Protein 3E2I (pdb70)

Foldseek 3Di:
DEFEAEEEFALQCQVVVLVVVQVVCQVVVFAAEEEEDVDDPRHDYHYHHDPALVVVVDDCLRHAEYEYEACLSYAPVNLVVQVVCRVSPH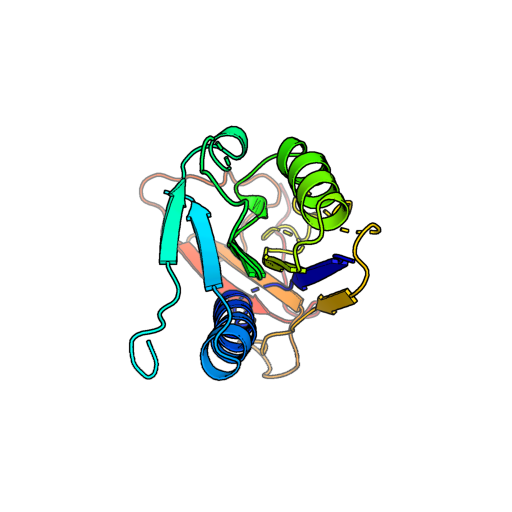HYYYYHYCDLLPDGRPPVVSCRGPHYHYGWDAAPPPRHTFGHKFKDWPRHTEANPDDPDDDPIDIDI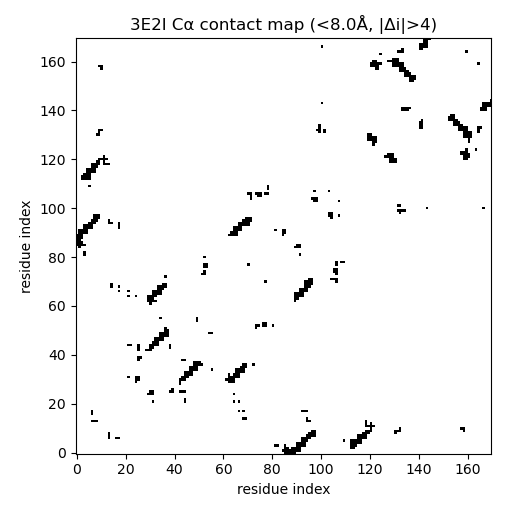DTHHPVPRDHHYD

Organism: Staphylococcus aureus (NCBI:txid1280)

B-factor: mean 17.27, std 6.43, range [6.41, 40.04]

Structure (mmCIF, N/CA/C/O backbone):
data_3E2I
#
_entry.id   3E2I
#
_cell.length_a   71.621
_cell.length_b   71.621
_cell.length_c   96.144
_cell.angle_alpha   90.000
_cell.angle_beta   90.000
_cell.angle_gamma   90.000
#
_symmetry.space_group_name_H-M   'P 42 2 2'
#
loop_
_entity.id
_entity.type
_entity.pdbx_description
1 polymer 'Thymidine kinase'
2 non-polymer 'ZINC ION'
3 non-polymer GLYCEROL
4 water water
#
loop_
_atom_site.group_PDB
_atom_site.id
_atom_site.type_symbol
_atom_site.label_atom_id
_atom_site.label_alt_id
_atom_site.label_comp_id
_atom_site.label_asym_id
_atom_site.label_entity_id
_atom_site.label_seq_id
_atom_site.pdbx_PDB_ins_code
_atom_site.Cartn_x
_atom_site.Cartn_y
_atom_site.Cartn_z
_atom_site.occupancy
_atom_site.B_iso_or_equiv
_atom_site.auth_seq_id
_atom_site.auth_comp_id
_atom_site.auth_asym_id
_atom_site.auth_atom_id
_atom_site.pdbx_PDB_model_num
ATOM 1 N N . SER A 1 27 ? 57.624 6.959 3.014 1.00 24.31 7 SER A N 1
ATOM 2 C CA . SER A 1 27 ? 57.040 8.337 3.143 1.00 24.08 7 SER A CA 1
ATOM 3 C C . SER A 1 27 ? 55.693 8.313 3.881 1.00 22.62 7 SER A C 1
ATOM 4 O O . SER A 1 27 ? 55.191 7.238 4.229 1.00 23.37 7 SER A O 1
ATOM 7 N N . GLY A 1 28 ? 55.120 9.491 4.130 1.00 20.85 8 GLY A N 1
ATOM 8 C CA . GLY A 1 28 ? 53.845 9.587 4.855 1.00 18.50 8 GLY A CA 1
ATOM 9 C C . GLY A 1 28 ? 52.641 9.737 3.948 1.00 17.57 8 GLY A C 1
ATOM 10 O O . GLY A 1 28 ? 52.784 9.909 2.739 1.00 16.89 8 GLY A O 1
ATOM 11 N N . TRP A 1 29 ? 51.445 9.679 4.537 1.00 15.73 9 TRP A N 1
ATOM 12 C CA . TRP A 1 29 ? 50.199 9.865 3.792 1.00 14.93 9 TRP A CA 1
ATOM 13 C C . TRP A 1 29 ? 49.071 10.270 4.751 1.00 13.70 9 TRP A C 1
ATOM 14 O O . TRP A 1 29 ? 49.259 10.268 5.966 1.00 13.08 9 TRP A O 1
ATOM 25 N N . ILE A 1 30 ? 47.930 10.649 4.196 1.00 12.50 10 ILE A N 1
ATOM 26 C CA . ILE A 1 30 ? 46.780 11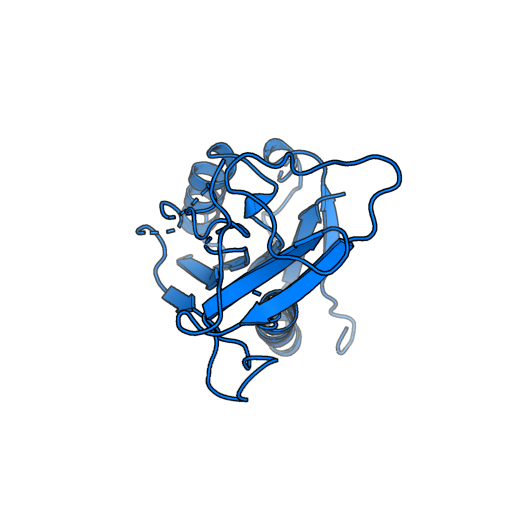.049 4.986 1.00 11.89 10 ILE A CA 1
ATOM 27 C C . ILE A 1 30 ? 45.599 10.151 4.665 1.00 12.81 10 ILE A C 1
ATOM 28 O O . ILE A 1 30 ? 45.280 9.944 3.488 1.00 12.09 10 ILE A O 1
ATOM 33 N N . GLU A 1 31 ? 44.940 9.668 5.718 1.00 12.36 11 GLU A N 1
ATOM 34 C CA . GLU A 1 31 ? 43.702 8.913 5.596 1.00 12.68 11 GLU A CA 1
ATOM 35 C C . GLU A 1 31 ? 42.603 9.721 6.260 1.00 12.96 11 GLU A C 1
ATOM 36 O O . GLU A 1 31 ? 42.763 10.220 7.390 1.00 12.85 11 GLU A O 1
ATOM 42 N N . CYS A 1 32 ? 41.499 9.860 5.537 1.00 12.52 12 CYS A N 1
ATOM 43 C CA . CYS A 1 32 ? 40.392 10.650 5.978 1.00 14.49 12 CYS A CA 1
ATOM 44 C C . CYS A 1 32 ? 39.157 9.761 6.286 1.00 13.76 12 CYS A C 1
ATOM 45 O O . CYS A 1 32 ? 38.732 8.947 5.446 1.00 14.16 12 CYS A O 1
ATOM 48 N N . ILE A 1 33 ? 38.625 9.876 7.501 1.00 12.25 13 ILE A N 1
ATOM 49 C CA . ILE A 1 33 ? 37.427 9.140 7.921 1.00 12.40 13 ILE A CA 1
ATOM 50 C C . ILE A 1 33 ? 36.297 10.135 8.182 1.00 12.37 13 ILE A C 1
ATOM 51 O O . ILE A 1 33 ? 36.414 11.002 9.054 1.00 13.42 13 ILE A O 1
ATOM 56 N N . THR A 1 34 ? 35.194 10.021 7.447 1.00 12.05 14 THR A N 1
ATOM 57 C CA . THR A 1 34 ? 34.133 11.011 7.572 1.00 11.52 14 THR A CA 1
ATOM 58 C C . THR A 1 34 ? 32.753 10.345 7.543 1.00 12.09 14 THR A C 1
ATOM 59 O O . THR A 1 34 ? 32.636 9.124 7.380 1.00 12.40 14 THR A O 1
ATOM 63 N N . GLY A 1 35 ? 31.719 11.145 7.741 1.00 12.43 15 GLY A N 1
ATOM 64 C CA . GLY A 1 35 ? 30.359 10.635 7.819 1.00 12.53 15 GLY A CA 1
ATOM 65 C C . GLY A 1 35 ? 29.597 11.357 8.907 1.00 12.65 15 GLY A C 1
ATOM 66 O O . GLY A 1 35 ? 30.134 12.243 9.585 1.00 12.15 15 GLY A O 1
ATOM 67 N N . SER A 1 36 ? 28.340 10.975 9.074 1.00 12.27 16 SER A N 1
ATOM 68 C CA . SER A 1 36 ? 27.447 11.672 9.973 1.00 12.73 16 SER A CA 1
ATOM 69 C C . SER A 1 36 ? 27.744 11.383 11.428 1.00 12.21 16 SER A C 1
ATOM 70 O O . SER A 1 36 ? 28.553 10.507 11.761 1.00 10.43 16 SER A O 1
ATOM 81 N N . PHE A 1 38 ? 26.317 9.765 13.762 1.00 12.02 18 PHE A N 1
ATOM 82 C CA . PHE A 1 38 ? 26.181 8.424 14.385 1.00 12.32 18 PHE A CA 1
ATOM 83 C C . PHE A 1 38 ? 26.844 7.273 13.625 1.00 11.25 18 PHE A C 1
ATOM 84 O O . PHE A 1 38 ? 26.516 6.101 13.856 1.00 11.20 18 PHE A O 1
ATOM 92 N N . SER A 1 39 ? 27.805 7.610 12.766 1.00 10.62 19 SER A N 1
ATOM 93 C CA . SER A 1 39 ? 28.411 6.643 11.824 1.00 10.92 19 SER A CA 1
ATOM 94 C C . SER A 1 39 ? 29.577 5.838 12.411 1.00 10.96 19 SER A C 1
ATOM 95 O O . SER A 1 39 ? 30.104 4.924 11.768 1.00 10.89 19 SER A O 1
ATOM 98 N N . GLY A 1 40 ? 30.010 6.186 13.614 1.00 11.20 20 GLY A N 1
ATOM 99 C CA . GLY A 1 40 ? 31.134 5.469 14.245 1.00 12.04 20 GLY A CA 1
ATOM 100 C C . GLY A 1 40 ? 32.520 5.904 13.769 1.00 12.96 20 GLY A C 1
ATOM 101 O O . GLY A 1 40 ? 33.466 5.137 13.860 1.00 11.89 20 GLY A O 1
ATOM 102 N N . LYS A 1 41 ? 32.638 7.125 13.244 1.00 13.81 21 LYS A N 1
ATOM 103 C CA . LYS A 1 41 ? 33.946 7.656 12.793 1.00 15.35 21 LYS A CA 1
ATOM 104 C C . LYS A 1 41 ? 35.061 7.514 13.826 1.00 14.71 21 LYS A C 1
ATOM 105 O O . LYS A 1 41 ? 36.161 7.112 13.498 1.00 14.42 21 LYS A O 1
ATOM 111 N N . SER A 1 42 ? 34.773 7.866 15.076 1.00 14.51 22 SER A N 1
ATOM 112 C CA . SER A 1 42 ? 35.783 7.857 16.125 1.00 14.38 22 SER A CA 1
ATOM 113 C C . SER A 1 42 ? 36.213 6.455 16.473 1.00 13.77 22 SER A C 1
ATOM 114 O O . SER A 1 42 ? 37.392 6.215 16.746 1.00 12.26 22 SER A O 1
ATOM 117 N N . GLU A 1 43 ? 35.250 5.530 16.458 1.00 12.89 23 GLU A N 1
ATOM 118 C CA . GLU A 1 43 ? 35.541 4.121 16.684 1.00 12.91 23 GLU A CA 1
ATOM 119 C C . GLU A 1 43 ? 36.427 3.575 15.572 1.00 11.50 23 GLU A C 1
ATOM 120 O O . GLU A 1 43 ? 37.352 2.821 15.846 1.00 10.88 23 GLU A O 1
ATOM 126 N N . GLU A 1 44 ? 36.127 3.940 14.323 1.00 10.59 24 GLU A N 1
ATOM 127 C CA . GLU A 1 44 ? 36.966 3.518 13.197 1.00 10.83 24 GLU A CA 1
ATOM 128 C C . GLU A 1 44 ? 38.375 4.104 13.284 1.00 10.39 24 GLU A C 1
ATOM 129 O O . GLU A 1 44 ? 39.353 3.422 12.981 1.00 10.17 24 GLU A O 1
ATOM 135 N N . LEU A 1 45 ? 38.482 5.376 13.691 1.00 9.69 25 LEU A N 1
ATOM 136 C CA . LEU A 1 45 ? 39.808 5.982 13.910 1.00 9.62 25 LEU A CA 1
ATOM 137 C C . LEU A 1 45 ? 40.631 5.154 14.911 1.00 9.29 25 LEU A C 1
ATOM 138 O O . LEU A 1 45 ? 41.771 4.801 14.643 1.00 9.44 25 LEU A O 1
ATOM 143 N N . ILE A 1 46 ? 40.031 4.844 16.061 1.00 9.68 26 ILE A N 1
ATOM 144 C CA . ILE A 1 46 ? 40.710 4.061 17.103 1.00 10.18 26 ILE A CA 1
ATOM 145 C C . ILE A 1 46 ? 41.096 2.681 16.578 1.00 9.58 26 ILE A C 1
ATOM 146 O O . ILE A 1 46 ? 42.210 2.209 16.842 1.00 10.15 26 ILE A O 1
ATOM 151 N N . ARG A 1 47 ? 40.196 2.036 15.823 1.00 8.56 27 ARG A N 1
ATOM 152 C CA . ARG A 1 47 ? 40.515 0.728 15.241 1.00 8.39 27 ARG A CA 1
ATOM 153 C C . ARG A 1 47 ? 41.796 0.792 14.411 1.00 8.03 27 ARG A C 1
ATOM 154 O O . ARG A 1 47 ? 42.671 -0.084 14.528 1.00 7.24 27 ARG A O 1
ATOM 162 N N . ARG A 1 48 ? 41.911 1.816 13.566 1.00 7.84 28 ARG A N 1
ATOM 163 C CA . ARG A 1 48 ? 43.092 1.955 12.719 1.00 7.49 28 ARG A CA 1
ATOM 164 C C . ARG A 1 48 ? 44.345 2.215 13.551 1.00 7.72 28 ARG A C 1
ATOM 165 O O . ARG A 1 48 ? 45.397 1.602 13.308 1.00 7.08 28 ARG A O 1
ATOM 173 N N . LEU A 1 49 ? 44.214 3.072 14.562 1.00 7.64 29 LEU A N 1
ATOM 174 C CA . LEU A 1 49 ? 45.347 3.390 15.430 1.00 8.33 29 LEU A CA 1
ATOM 175 C C . LEU A 1 49 ? 45.868 2.159 16.182 1.00 8.61 29 LEU A C 1
ATOM 176 O O . LEU A 1 49 ? 47.071 1.971 16.301 1.00 7.77 29 LEU A O 1
ATOM 181 N N . ARG A 1 50 ? 44.952 1.324 16.667 1.00 8.21 30 ARG A N 1
ATOM 182 C CA . ARG A 1 50 ? 45.322 0.114 17.387 1.00 9.76 30 ARG A CA 1
ATOM 183 C C . ARG A 1 50 ? 46.090 -0.888 16.502 1.00 9.05 30 ARG A C 1
ATOM 184 O O . ARG A 1 50 ? 46.921 -1.649 17.007 1.00 9.15 30 ARG A O 1
ATOM 192 N N . ARG A 1 51 ? 45.847 -0.899 15.185 1.00 8.92 31 ARG A N 1
ATOM 193 C CA . ARG A 1 51 ? 46.736 -1.680 14.303 1.00 9.68 31 ARG A CA 1
ATOM 194 C C . ARG A 1 51 ? 48.218 -1.235 14.445 1.00 10.37 31 ARG A C 1
ATOM 195 O O . ARG A 1 51 ? 49.134 -2.068 14.473 1.00 9.77 31 ARG A O 1
ATOM 203 N N . GLY A 1 52 ? 48.439 0.075 14.570 1.00 10.73 32 GLY A N 1
ATOM 204 C CA . GLY A 1 52 ? 49.790 0.619 14.817 1.00 12.03 32 GLY A CA 1
ATOM 205 C C . GLY A 1 52 ? 50.414 -0.010 16.053 1.00 12.41 32 GLY A C 1
ATOM 206 O O . GLY A 1 52 ? 51.570 -0.444 16.040 1.00 12.44 32 GLY A O 1
ATOM 207 N N . ILE A 1 53 ? 49.622 -0.101 17.118 1.00 13.50 33 ILE A N 1
ATOM 208 C CA . ILE A 1 53 ? 50.095 -0.663 18.392 1.00 13.33 33 ILE A CA 1
ATOM 209 C C . ILE A 1 53 ? 50.580 -2.101 18.229 1.00 13.38 33 ILE A C 1
ATOM 210 O O . ILE A 1 53 ? 51.682 -2.451 18.664 1.00 13.12 33 ILE A O 1
ATOM 215 N N . TYR A 1 54 ? 49.767 -2.928 17.575 1.00 12.71 34 TYR A N 1
ATOM 216 C CA . TYR A 1 54 ? 50.109 -4.323 17.365 1.00 12.88 34 TYR A CA 1
ATOM 217 C C . TYR A 1 54 ? 51.313 -4.512 16.445 1.00 12.59 34 TYR A C 1
ATOM 218 O O . TYR A 1 54 ? 51.915 -5.585 16.422 1.00 11.76 34 TYR A O 1
ATOM 227 N N . ALA A 1 55 ? 51.644 -3.470 15.681 1.00 12.25 35 ALA A N 1
ATOM 228 C CA . ALA A 1 55 ? 52.847 -3.473 14.840 1.00 12.58 35 ALA A CA 1
ATOM 229 C C . ALA A 1 55 ? 54.054 -2.898 15.568 1.00 12.68 35 ALA A C 1
ATOM 230 O O . ALA A 1 55 ? 55.106 -2.709 14.958 1.00 12.94 35 ALA A O 1
ATOM 232 N N . LYS A 1 56 ? 53.887 -2.601 16.858 1.00 12.77 36 LYS A N 1
ATOM 233 C CA . LYS A 1 56 ? 54.948 -2.032 17.699 1.00 13.13 36 LYS A CA 1
ATOM 234 C C . LYS A 1 56 ? 55.363 -0.620 17.247 1.00 13.15 36 LYS A C 1
ATOM 235 O O . LYS A 1 56 ? 56.530 -0.208 17.397 1.00 12.59 36 LYS A O 1
ATOM 241 N N . GLN A 1 57 ? 54.393 0.109 16.688 1.00 12.43 37 GLN A N 1
ATOM 242 C CA . GLN A 1 57 ? 54.606 1.494 16.293 1.00 12.32 37 GLN A CA 1
ATOM 243 C C . GLN A 1 57 ? 54.233 2.418 17.442 1.00 12.03 37 GLN A C 1
ATOM 244 O O . GLN A 1 57 ? 53.500 2.030 18.352 1.00 11.85 37 GLN A O 1
ATOM 250 N N . LYS A 1 58 ? 54.759 3.636 17.395 1.00 11.70 38 LYS A N 1
ATOM 251 C CA . LYS A 1 58 ? 54.401 4.666 18.347 1.00 11.97 38 LYS A CA 1
ATOM 252 C C . LYS A 1 58 ? 53.257 5.472 17.739 1.00 11.62 38 LYS A C 1
ATOM 253 O O . LYS A 1 58 ? 53.372 5.985 16.616 1.00 11.04 38 LYS A O 1
ATOM 259 N N . VAL A 1 59 ? 52.159 5.564 18.489 1.00 11.14 39 VAL A N 1
ATOM 260 C CA . VAL A 1 59 ? 50.904 6.125 17.988 1.00 11.13 39 VAL A CA 1
ATOM 261 C C . VAL A 1 59 ? 50.376 7.178 18.952 1.00 11.51 39 VAL A C 1
ATOM 262 O O . VAL A 1 59 ? 50.336 6.953 20.179 1.00 10.64 39 VAL A O 1
ATOM 266 N N . VAL A 1 60 ? 49.978 8.331 18.407 1.00 10.98 40 VAL A N 1
ATOM 267 C CA . VAL A 1 60 ? 49.295 9.339 19.216 1.00 11.17 40 VAL A CA 1
ATOM 268 C C . VAL A 1 60 ? 47.957 9.743 18.579 1.00 10.81 40 VAL A C 1
ATOM 269 O O . VAL A 1 60 ? 47.772 9.625 17.365 1.00 11.41 40 VAL A O 1
ATOM 273 N N . VAL A 1 61 ? 47.015 10.174 19.409 1.00 10.66 41 VAL A N 1
ATOM 274 C CA . VAL A 1 61 ? 45.757 10.728 18.919 1.00 10.52 41 VAL A CA 1
ATOM 275 C C . VAL A 1 61 ? 45.496 12.074 19.601 1.00 11.27 41 VAL A C 1
ATOM 276 O O . VAL A 1 61 ? 45.579 12.180 20.836 1.00 11.95 41 VAL A O 1
ATOM 280 N N . PHE A 1 62 ? 45.268 13.106 18.786 1.00 10.81 42 PHE A N 1
ATOM 281 C CA . PHE A 1 62 ? 44.874 14.417 19.257 1.00 11.59 42 PHE A CA 1
ATOM 282 C C . PHE A 1 62 ? 43.348 14.492 19.254 1.00 12.67 42 PHE A C 1
ATOM 283 O O . PHE A 1 62 ? 42.709 14.062 18.306 1.00 11.10 42 PHE A O 1
ATOM 291 N N . LYS A 1 63 ? 42.772 15.021 20.328 1.00 14.66 43 LYS A N 1
ATOM 292 C CA . LYS A 1 63 ? 41.328 15.279 20.372 1.00 17.76 43 LYS A CA 1
ATOM 293 C C . LYS A 1 63 ? 41.008 16.608 21.050 1.00 18.61 43 LYS A C 1
ATOM 294 O O . LYS A 1 63 ? 41.674 16.974 22.011 1.00 17.98 43 LYS A O 1
ATOM 300 N N . PRO A 1 64 ? 39.986 17.321 20.548 1.00 20.22 44 PRO A N 1
ATOM 301 C CA . PRO A 1 64 ? 39.527 18.592 21.111 1.00 21.84 44 PRO A CA 1
ATOM 302 C C . PRO A 1 64 ? 39.294 18.524 22.628 1.00 23.39 44 PRO A C 1
ATOM 303 O O . PRO A 1 64 ? 38.799 17.513 23.131 1.00 24.21 44 PRO A O 1
ATOM 307 N N . ALA A 1 65 ? 39.688 19.575 23.344 1.00 24.58 45 ALA A N 1
ATOM 308 C CA . ALA A 1 65 ? 39.600 19.606 24.814 1.00 25.74 45 ALA A CA 1
ATOM 309 C C . ALA A 1 65 ? 38.365 20.376 25.272 1.00 26.43 45 ALA A C 1
ATOM 310 O O . ALA A 1 65 ? 37.241 20.026 24.898 1.00 27.71 45 ALA A O 1
ATOM 312 N N . SER A 1 77 ? 46.255 -0.242 24.808 1.00 37.46 57 SER A N 1
ATOM 313 C CA . SER A 1 77 ? 47.558 -0.798 25.178 1.00 37.85 57 SER A CA 1
ATOM 314 C C . SER A 1 77 ? 47.729 -2.288 24.850 1.00 37.75 57 SER A C 1
ATOM 315 O O . SER A 1 77 ? 46.832 -3.093 25.102 1.00 37.91 57 SER A O 1
ATOM 318 N N . HIS A 1 78 ? 48.894 -2.629 24.290 1.00 37.82 58 HIS A N 1
ATOM 319 C CA . HIS A 1 78 ? 49.307 -4.017 24.024 1.00 37.57 58 HIS A CA 1
ATOM 320 C C . HIS A 1 78 ? 50.807 -4.180 24.245 1.00 37.28 58 HIS A C 1
ATOM 321 O O . HIS A 1 78 ? 51.618 -3.493 23.613 1.00 37.38 58 HIS A O 1
ATOM 328 N N . ASN A 1 79 ? 51.158 -5.111 25.135 1.00 36.81 59 ASN A N 1
ATOM 329 C CA . ASN A 1 79 ? 52.547 -5.396 25.520 1.00 36.14 59 ASN A CA 1
ATOM 330 C C . ASN A 1 79 ? 53.407 -4.160 25.815 1.00 35.10 59 ASN A C 1
ATOM 331 O O . ASN A 1 79 ? 54.554 -4.059 25.359 1.00 35.24 59 ASN A O 1
ATOM 336 N N . GLY A 1 80 ? 52.842 -3.230 26.587 1.00 33.58 60 GLY A N 1
ATOM 337 C CA . GLY A 1 80 ? 53.553 -2.017 26.994 1.00 31.53 60 GLY A CA 1
ATOM 338 C C . GLY A 1 80 ? 53.339 -0.834 26.062 1.00 29.90 60 GLY A C 1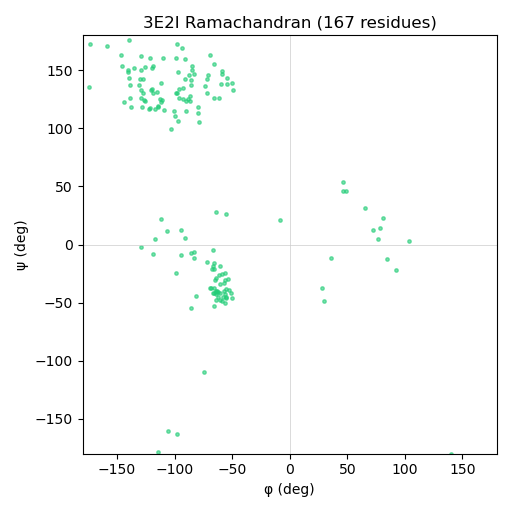
ATOM 339 O O . GLY A 1 80 ? 53.516 0.316 26.458 1.00 30.14 60 GLY A O 1
ATOM 340 N N . ASN A 1 81 ? 52.960 -1.125 24.821 1.00 28.00 61 ASN A N 1
ATOM 341 C CA . ASN A 1 81 ? 52.744 -0.105 23.805 1.00 25.86 61 ASN A CA 1
ATOM 342 C C . ASN A 1 81 ? 51.287 0.362 23.835 1.00 24.67 61 ASN A C 1
ATOM 343 O O . ASN A 1 81 ? 50.367 -0.450 23.722 1.00 24.32 61 ASN A O 1
ATOM 348 N N . ALA A 1 82 ? 51.080 1.663 24.016 1.00 23.15 62 ALA A N 1
ATOM 349 C CA . ALA A 1 82 ? 49.726 2.212 24.125 1.00 22.20 62 ALA A CA 1
ATOM 350 C C . ALA A 1 82 ? 49.565 3.482 23.292 1.00 21.08 62 ALA A C 1
ATOM 351 O O . ALA A 1 82 ? 50.532 4.217 23.065 1.00 20.75 62 ALA A O 1
ATOM 353 N N . ILE A 1 83 ? 48.342 3.736 22.841 1.00 19.40 63 ILE A N 1
ATOM 354 C CA . ILE A 1 83 ? 48.029 4.998 22.171 1.00 18.41 63 ILE A CA 1
ATOM 355 C C . ILE A 1 83 ? 48.157 6.149 23.175 1.00 18.11 63 ILE A C 1
ATOM 356 O O . ILE A 1 83 ? 47.552 6.116 24.255 1.00 17.87 63 ILE A O 1
ATOM 361 N N . GLU A 1 84 ? 48.952 7.155 22.830 1.00 17.16 64 GLU A N 1
ATOM 362 C CA . GLU A 1 84 ? 49.072 8.334 23.687 1.00 16.76 64 GLU A CA 1
ATOM 363 C C . GLU A 1 84 ? 47.998 9.322 23.242 1.00 16.23 64 GLU A C 1
ATOM 364 O O . GLU A 1 84 ? 48.032 9.797 22.109 1.00 15.87 64 GLU A O 1
ATOM 370 N N . ALA A 1 85 ? 47.031 9.609 24.115 1.00 15.48 65 ALA A N 1
ATOM 371 C CA . ALA A 1 85 ? 45.958 10.549 23.779 1.00 15.01 65 ALA A CA 1
ATOM 372 C C . ALA A 1 85 ? 46.287 11.951 24.312 1.00 14.42 65 ALA A C 1
ATOM 373 O O . ALA A 1 85 ? 46.697 12.104 25.465 1.00 14.68 65 ALA A O 1
ATOM 375 N N . ILE A 1 86 ? 46.100 12.970 23.474 1.00 13.57 66 ILE A N 1
ATOM 376 C CA . ILE A 1 86 ? 46.465 14.351 23.820 1.00 13.65 66 ILE A CA 1
ATOM 377 C C . ILE A 1 86 ? 45.275 15.280 23.567 1.00 13.64 66 ILE A C 1
ATOM 378 O O . ILE A 1 86 ? 44.792 15.399 22.439 1.00 12.98 66 ILE A O 1
ATOM 383 N N . ASN A 1 87 ? 44.792 15.919 24.629 1.00 13.98 67 ASN A N 1
ATOM 384 C CA . ASN A 1 87 ? 43.641 16.806 24.515 1.00 14.47 67 ASN A CA 1
ATOM 385 C C . ASN A 1 87 ? 44.097 18.201 24.173 1.00 14.11 67 ASN A C 1
ATOM 386 O O . ASN A 1 87 ? 44.935 18.765 24.889 1.00 14.34 67 ASN A O 1
ATOM 391 N N . ILE A 1 88 ? 43.552 18.767 23.091 1.00 13.39 68 ILE A N 1
ATOM 392 C CA . ILE A 1 88 ? 43.959 20.107 22.629 1.00 13.38 68 ILE A CA 1
ATOM 393 C C . ILE A 1 88 ? 42.788 21.061 22.378 1.00 13.65 68 ILE A C 1
ATOM 394 O O . ILE A 1 88 ? 41.694 20.631 22.032 1.00 13.69 68 ILE A O 1
ATOM 399 N N . SER A 1 89 ? 43.032 22.357 22.567 1.00 14.37 69 SER A N 1
ATOM 400 C CA . SER A 1 89 ? 42.023 23.394 22.344 1.00 14.58 69 SER A CA 1
ATOM 401 C C . SER A 1 89 ? 42.181 24.057 20.984 1.00 14.54 69 SER A C 1
ATOM 402 O O . SER A 1 89 ? 41.227 24.588 20.430 1.00 14.79 69 SER A O 1
ATOM 405 N N . LYS A 1 90 ? 43.395 24.004 20.450 1.00 14.06 70 LYS A N 1
ATOM 406 C CA . LYS A 1 90 ? 43.769 24.756 19.268 1.00 13.75 70 LYS A CA 1
ATOM 407 C C . LYS A 1 90 ? 44.631 23.850 18.380 1.00 13.08 70 LYS A C 1
ATOM 408 O O . LYS A 1 90 ? 45.510 23.158 18.892 1.00 12.30 70 LYS A O 1
ATOM 414 N N . ALA A 1 91 ? 44.391 23.873 17.067 1.00 12.25 71 ALA A N 1
ATOM 415 C CA . ALA A 1 91 ? 45.182 23.087 16.098 1.00 12.85 71 ALA A CA 1
ATOM 416 C C . ALA A 1 91 ? 46.703 23.324 16.227 1.00 12.96 71 ALA A C 1
ATOM 417 O O . ALA A 1 91 ? 47.501 22.391 16.096 1.00 12.54 71 ALA A O 1
ATOM 419 N N . SER A 1 92 ? 47.076 24.573 16.474 1.00 12.58 72 SER A N 1
ATOM 420 C CA . SER A 1 92 ? 48.484 24.973 16.601 1.00 13.20 72 SER A CA 1
ATOM 421 C C . SER A 1 92 ? 49.251 24.240 17.704 1.00 12.82 72 SER A C 1
ATOM 422 O O . SER A 1 92 ? 50.477 24.115 17.612 1.00 13.22 72 SER A O 1
ATOM 425 N N . GLU A 1 93 ? 48.538 23.758 18.726 1.00 11.66 73 GLU A N 1
ATOM 426 C CA . GLU A 1 93 ? 49.127 22.924 19.783 1.00 11.72 73 GLU A CA 1
ATOM 427 C C . GLU A 1 93 ? 49.829 21.669 19.273 1.00 11.13 73 GLU A C 1
ATOM 428 O O . GLU A 1 93 ? 50.783 21.193 19.889 1.00 10.99 73 GLU A O 1
ATOM 434 N N . ILE A 1 94 ? 49.349 21.127 18.160 1.00 11.20 74 ILE A N 1
ATOM 435 C CA . ILE A 1 94 ? 49.916 19.898 17.610 1.00 10.35 74 ILE A CA 1
ATOM 436 C C . ILE A 1 94 ? 51.418 20.052 17.381 1.00 10.64 74 ILE A C 1
ATOM 437 O O . ILE A 1 94 ? 52.205 19.179 17.738 1.00 10.71 74 ILE A O 1
ATOM 450 N N . THR A 1 96 ? 53.536 21.940 18.830 1.00 10.17 76 THR A N 1
ATOM 451 C CA . THR A 1 96 ? 54.332 22.203 20.056 1.00 9.85 76 THR A CA 1
ATOM 452 C C . THR A 1 96 ? 54.796 20.891 20.703 1.00 9.98 76 THR A C 1
ATOM 453 O O . THR A 1 96 ? 55.614 20.906 21.618 1.00 9.76 76 THR A O 1
ATOM 457 N N . HIS A 1 97 ? 54.238 19.767 20.251 1.00 10.37 77 HIS A N 1
ATOM 458 C CA . HIS A 1 97 ? 54.636 18.448 20.743 1.00 11.27 77 HIS A CA 1
ATOM 459 C C . HIS A 1 97 ? 55.760 17.873 19.889 1.00 12.34 77 HIS A C 1
ATOM 460 O O . HIS A 1 97 ? 55.778 18.041 18.674 1.00 12.19 77 HIS A O 1
ATOM 467 N N . ASP A 1 98 ? 56.692 17.185 20.531 1.00 13.83 78 ASP A N 1
ATOM 468 C CA . ASP A 1 98 ? 57.779 16.542 19.815 1.00 15.39 78 ASP A CA 1
ATOM 469 C C . ASP A 1 98 ? 57.267 15.239 19.196 1.00 15.82 78 ASP A C 1
ATOM 470 O O . ASP A 1 98 ? 57.049 14.265 19.902 1.00 16.63 78 ASP A O 1
ATOM 475 N N . LEU A 1 99 ? 57.054 15.239 17.883 1.00 15.94 79 LEU A N 1
ATOM 476 C CA . LEU A 1 99 ? 56.513 14.067 17.190 1.00 16.70 79 LEU A CA 1
ATOM 477 C C . LEU A 1 99 ? 57.556 13.318 16.347 1.00 16.90 79 LEU A C 1
ATOM 478 O O . LEU A 1 99 ? 57.207 12.439 15.571 1.00 16.69 79 LEU A O 1
ATOM 483 N N . THR A 1 100 ? 58.836 13.652 16.517 1.00 17.85 80 THR A N 1
ATOM 484 C CA . THR A 1 100 ? 59.887 13.060 15.680 1.00 18.61 80 THR A CA 1
ATOM 485 C C . THR A 1 100 ? 59.894 11.522 15.707 1.00 18.86 80 THR A C 1
ATOM 486 O O . THR A 1 100 ? 60.102 10.898 14.673 1.00 19.61 80 THR A O 1
ATOM 490 N N . ASN A 1 101 ? 59.636 10.921 16.868 1.00 18.37 81 ASN A N 1
ATOM 491 C CA . ASN A 1 101 ? 59.610 9.461 16.975 1.00 18.24 81 ASN A CA 1
ATOM 492 C C . ASN A 1 101 ? 58.216 8.836 16.835 1.00 17.25 81 ASN A C 1
ATOM 493 O O . ASN A 1 101 ? 58.038 7.657 17.119 1.00 17.30 81 ASN A O 1
ATOM 498 N N . VAL A 1 102 ? 57.234 9.607 16.381 1.00 16.19 82 VAL A N 1
ATOM 499 C CA . VAL A 1 102 ? 55.866 9.099 16.310 1.00 15.23 82 VAL A CA 1
ATOM 500 C C . VAL A 1 102 ? 55.569 8.580 14.903 1.00 14.79 82 VAL A C 1
ATOM 501 O O . VAL A 1 102 ? 55.774 9.291 13.932 1.00 14.79 82 VAL A O 1
ATOM 505 N N . ASP A 1 103 ? 55.110 7.332 14.800 1.00 14.09 83 ASP A N 1
ATOM 506 C CA . ASP A 1 103 ? 54.796 6.732 13.494 1.00 13.76 83 ASP A CA 1
ATOM 507 C C . ASP A 1 103 ? 53.421 7.117 12.943 1.00 13.08 83 ASP A C 1
ATOM 508 O O . ASP A 1 103 ? 53.282 7.418 11.748 1.00 13.72 83 ASP A O 1
ATOM 513 N N . VAL A 1 104 ? 52.408 7.083 13.801 1.00 12.35 84 VAL A N 1
ATOM 514 C CA . VAL A 1 104 ? 51.022 7.278 13.378 1.00 11.45 84 VAL A CA 1
ATOM 515 C C . VAL A 1 104 ? 50.393 8.371 14.241 1.00 11.12 84 VAL A C 1
ATOM 516 O O . VAL A 1 104 ? 50.509 8.337 15.473 1.00 10.26 84 VAL A O 1
ATOM 520 N N . ILE A 1 105 ? 49.752 9.339 13.589 1.00 10.06 85 ILE A N 1
ATOM 521 C CA . ILE A 1 105 ? 49.138 10.469 14.288 1.00 10.24 85 ILE A CA 1
ATOM 522 C C . ILE A 1 105 ? 47.659 10.512 13.940 1.00 9.69 85 ILE A C 1
ATOM 523 O O . ILE A 1 105 ? 47.296 10.697 12.773 1.00 9.57 85 ILE A O 1
ATOM 528 N N . GLY A 1 106 ? 46.811 10.332 14.947 1.00 9.22 86 GLY A N 1
ATOM 529 C CA . GLY A 1 106 ? 45.373 10.449 14.750 1.00 9.01 86 GLY A CA 1
ATOM 530 C C . GLY A 1 106 ? 44.916 11.834 15.156 1.00 9.35 86 GLY A C 1
ATOM 531 O O . GLY A 1 106 ? 45.492 12.440 16.063 1.00 9.15 86 GLY A O 1
ATOM 532 N N . ILE A 1 107 ? 43.874 12.340 14.493 1.00 9.76 87 ILE A N 1
ATOM 533 C CA . ILE A 1 107 ? 43.234 13.583 14.926 1.00 10.31 87 ILE A CA 1
ATOM 534 C C . ILE A 1 107 ? 41.742 13.356 14.805 1.00 10.88 87 ILE A C 1
ATOM 535 O O . ILE A 1 107 ? 41.247 13.084 13.710 1.00 11.13 87 ILE A O 1
ATOM 540 N N . ASP A 1 108 ? 41.044 13.436 15.937 1.00 10.91 88 ASP A N 1
ATOM 541 C CA . ASP A 1 108 ? 39.615 13.159 15.990 1.00 11.13 88 ASP A CA 1
ATOM 542 C C . ASP A 1 108 ? 38.828 14.471 15.955 1.00 11.51 88 ASP A C 1
ATOM 543 O O . ASP A 1 108 ? 39.389 15.541 16.237 1.00 10.31 88 ASP A O 1
ATOM 548 N N . GLU A 1 109 ? 37.540 14.373 15.601 1.00 11.22 89 GLU A N 1
ATOM 549 C CA . GLU A 1 109 ? 36.609 15.507 15.555 1.00 12.61 89 GLU A CA 1
ATOM 550 C C . GLU A 1 109 ? 37.221 16.718 14.846 1.00 12.99 89 GLU A C 1
ATOM 551 O O . GLU A 1 109 ? 37.242 17.808 15.404 1.00 11.68 89 GLU A O 1
ATOM 557 N N . VAL A 1 110 ? 37.723 16.533 13.623 1.00 14.12 90 VAL A N 1
ATOM 558 C CA . VAL A 1 110 ? 38.517 17.602 12.984 1.00 15.71 90 VAL A CA 1
ATOM 559 C C . VAL A 1 110 ? 37.710 18.854 12.623 1.00 16.29 90 VAL A C 1
ATOM 560 O O . VAL A 1 110 ? 38.279 19.935 12.486 1.00 15.72 90 VAL A O 1
ATOM 564 N N . GLN A 1 111 ? 36.390 18.696 12.505 1.00 16.98 91 GLN A N 1
ATOM 565 C CA . GLN A 1 111 ? 35.486 19.827 12.283 1.00 18.12 91 GLN A CA 1
ATOM 566 C C . GLN A 1 111 ? 35.548 20.847 13.426 1.00 18.74 91 GLN A C 1
ATOM 567 O O . GLN A 1 111 ? 35.139 21.997 13.257 1.00 19.44 91 GLN A O 1
ATOM 573 N N . PHE A 1 112 ? 36.058 20.430 14.585 1.00 19.53 92 PHE A N 1
ATOM 574 C CA . PHE A 1 112 ? 36.313 21.351 15.703 1.00 20.46 92 PHE A CA 1
ATOM 575 C C . PHE A 1 112 ? 37.315 22.448 15.332 1.00 21.32 92 PHE A C 1
ATOM 576 O O . PHE A 1 112 ? 37.208 23.575 15.826 1.00 21.46 92 PHE A O 1
ATOM 584 N N . PHE A 1 113 ? 38.285 22.110 14.482 1.00 21.84 93 PHE A N 1
ATOM 585 C CA . PHE A 1 113 ? 39.365 23.037 14.102 1.00 22.77 93 PHE A CA 1
ATOM 586 C C . PHE A 1 113 ? 39.012 23.781 12.813 1.00 23.76 93 PHE A C 1
ATOM 587 O O . PHE A 1 113 ? 38.036 23.445 12.142 1.00 23.77 93 PHE A O 1
ATOM 595 N N . ASP A 1 114 ? 39.791 24.807 12.483 1.00 25.26 94 ASP A N 1
ATOM 596 C CA . ASP A 1 114 ? 39.558 25.585 11.268 1.00 26.01 94 ASP A CA 1
ATOM 597 C C . ASP A 1 114 ? 40.473 25.112 10.132 1.00 25.83 94 ASP A C 1
ATOM 598 O O . ASP A 1 114 ? 41.071 24.035 10.219 1.00 25.04 94 ASP A O 1
ATOM 603 N N . ASP A 1 115 ? 40.618 25.937 9.095 1.00 25.08 95 ASP A N 1
ATOM 604 C CA . ASP A 1 115 ? 41.433 25.560 7.947 1.00 24.53 95 ASP A CA 1
ATOM 605 C C . ASP A 1 115 ? 42.935 25.400 8.228 1.00 22.65 95 ASP A C 1
ATOM 606 O O . ASP A 1 115 ? 43.642 24.803 7.430 1.00 22.24 95 ASP A O 1
ATOM 611 N N . GLU A 1 116 ? 43.408 25.923 9.357 1.00 21.29 96 GLU A N 1
ATOM 612 C CA . GLU A 1 116 ? 44.803 25.761 9.780 1.00 20.36 96 GLU A CA 1
ATOM 613 C C . GLU A 1 116 ? 45.215 24.279 9.899 1.00 19.08 96 GLU A C 1
ATOM 614 O O . GLU A 1 116 ? 46.360 23.909 9.627 1.00 18.07 96 GLU A O 1
ATOM 620 N N . ILE A 1 117 ? 44.270 23.430 10.292 1.00 17.80 97 ILE A N 1
ATOM 621 C CA . ILE A 1 117 ? 44.554 22.010 10.457 1.00 16.84 97 ILE A CA 1
ATOM 622 C C . ILE A 1 117 ? 44.992 21.343 9.130 1.00 16.02 97 ILE A C 1
ATOM 623 O O . ILE A 1 117 ? 45.724 20.341 9.148 1.00 15.27 97 ILE A O 1
ATOM 628 N N . VAL A 1 118 ? 44.563 21.909 7.994 1.00 15.11 98 VAL A N 1
ATOM 629 C CA . VAL A 1 118 ? 44.867 21.318 6.686 1.00 14.10 98 VAL A CA 1
ATOM 630 C C . VAL A 1 118 ? 46.373 21.372 6.394 1.00 13.79 98 VAL A C 1
ATOM 631 O O . VAL A 1 118 ? 46.971 20.347 6.082 1.00 12.81 98 VAL A O 1
ATOM 635 N N . SER A 1 119 ? 46.986 22.555 6.507 1.00 13.20 99 SER A N 1
ATOM 636 C CA . SER A 1 119 ? 48.430 22.654 6.298 1.00 13.42 99 SER A CA 1
ATOM 637 C C . SER A 1 119 ? 49.233 21.878 7.361 1.00 12.71 99 SER A C 1
ATOM 638 O O . SER A 1 119 ? 50.306 21.361 7.059 1.00 12.28 99 SER A O 1
ATOM 641 N N . ILE A 1 120 ? 48.699 21.767 8.577 1.00 12.58 100 ILE A N 1
ATOM 642 C CA . ILE A 1 120 ? 49.368 20.998 9.633 1.00 12.85 100 ILE A CA 1
ATOM 643 C C . ILE A 1 120 ? 49.436 19.520 9.228 1.00 12.87 100 ILE A C 1
ATOM 644 O O . ILE A 1 120 ? 50.497 18.892 9.267 1.00 12.80 100 ILE A O 1
ATOM 649 N N . VAL A 1 121 ? 48.298 19.001 8.780 1.00 12.31 101 VAL A N 1
ATOM 650 C CA . VAL A 1 121 ? 48.186 17.629 8.326 1.00 12.52 101 VAL A CA 1
ATOM 651 C C . VAL A 1 121 ? 49.053 17.385 7.081 1.00 12.60 101 VAL A C 1
ATOM 652 O O . VAL A 1 121 ? 49.715 16.342 6.966 1.00 12.44 101 VAL A O 1
ATOM 656 N N . GLU A 1 122 ? 49.056 18.347 6.161 1.00 13.02 102 GLU A N 1
ATOM 657 C CA . GLU A 1 122 ? 49.908 18.244 4.987 1.00 14.07 102 GLU A CA 1
ATOM 658 C C . GLU A 1 122 ? 51.392 18.203 5.361 1.00 14.38 102 GLU A C 1
ATOM 659 O O . GLU A 1 122 ? 52.130 17.355 4.853 1.00 15.13 102 GLU A O 1
ATOM 665 N N . LYS A 1 123 ? 51.812 19.083 6.277 1.00 13.93 103 LYS A N 1
ATOM 666 C CA . LYS A 1 123 ? 53.182 19.061 6.794 1.00 14.59 103 LYS A CA 1
ATOM 667 C C . LYS A 1 123 ? 53.521 17.737 7.498 1.00 14.36 103 LYS A C 1
ATOM 668 O O . LYS A 1 123 ? 54.579 17.159 7.240 1.00 14.17 103 LYS A O 1
ATOM 674 N N . LEU A 1 124 ? 52.644 17.268 8.389 1.00 13.57 104 LEU A N 1
ATOM 675 C CA . LEU A 1 124 ? 52.912 16.006 9.096 1.00 13.94 104 LEU A CA 1
ATOM 676 C C . LEU A 1 124 ? 53.110 14.834 8.135 1.00 14.40 104 LEU A C 1
ATOM 677 O O . LEU A 1 124 ? 54.047 14.059 8.301 1.00 14.85 104 LEU A O 1
ATOM 682 N N . SER A 1 125 ? 52.250 14.712 7.126 1.00 14.99 105 SER A N 1
ATOM 683 C CA . SER A 1 125 ? 52.398 13.640 6.145 1.00 16.18 105 SER A CA 1
ATOM 684 C C . SER A 1 125 ? 53.650 13.833 5.265 1.00 17.31 105 SER A C 1
ATOM 685 O O . SER A 1 125 ? 54.330 12.852 4.951 1.00 17.87 105 SER A O 1
ATOM 688 N N . ALA A 1 126 ? 53.962 15.083 4.904 1.00 17.96 106 ALA A N 1
ATOM 689 C CA . ALA A 1 126 ? 55.231 15.405 4.227 1.00 19.21 106 ALA A CA 1
ATOM 690 C C . ALA A 1 126 ? 56.414 14.944 5.056 1.00 19.59 106 ALA A C 1
ATOM 691 O O . ALA A 1 126 ? 57.368 14.384 4.516 1.00 20.34 106 ALA A O 1
ATOM 693 N N . ASP A 1 127 ? 56.343 15.176 6.369 1.00 19.79 107 ASP A N 1
ATOM 694 C CA . ASP A 1 127 ? 57.388 14.771 7.312 1.00 19.97 107 ASP A CA 1
ATOM 695 C C . ASP A 1 127 ? 57.535 13.246 7.459 1.00 19.24 107 ASP A C 1
ATOM 696 O O . ASP A 1 127 ? 58.414 12.777 8.173 1.00 19.49 107 ASP A O 1
ATOM 701 N N . GLY A 1 128 ? 56.667 12.473 6.818 1.00 18.09 108 GLY A N 1
ATOM 702 C CA . GLY A 1 128 ? 56.790 11.019 6.866 1.00 16.60 108 GLY A CA 1
ATOM 703 C C . GLY A 1 128 ? 55.827 10.278 7.783 1.00 15.89 108 GLY A C 1
ATOM 704 O O . GLY A 1 128 ? 55.905 9.053 7.877 1.00 16.15 108 GLY A O 1
ATOM 705 N N . HIS A 1 129 ? 54.906 10.992 8.436 1.00 14.31 109 HIS A N 1
ATOM 706 C CA . HIS A 1 129 ? 53.932 10.342 9.329 1.00 13.28 109 HIS A CA 1
ATOM 707 C C . HIS A 1 129 ? 52.740 9.793 8.566 1.00 12.63 109 HIS A C 1
ATOM 708 O O . HIS A 1 129 ? 52.305 10.368 7.572 1.00 12.52 109 HIS A O 1
ATOM 715 N N . ARG A 1 130 ? 52.195 8.688 9.051 1.00 12.40 110 ARG A N 1
ATOM 716 C CA . ARG A 1 130 ? 50.854 8.288 8.655 1.00 12.40 110 ARG A CA 1
ATOM 717 C C . ARG A 1 130 ? 49.889 9.142 9.480 1.00 12.36 110 ARG A C 1
ATOM 718 O O . ARG A 1 130 ? 49.913 9.087 10.713 1.00 13.15 110 ARG A O 1
ATOM 726 N N . VAL A 1 131 ? 49.081 9.960 8.808 1.00 11.47 111 VAL A N 1
ATOM 727 C CA . VAL A 1 131 ? 48.139 10.841 9.500 1.00 10.90 111 VAL A CA 1
ATOM 728 C C . VAL A 1 131 ? 46.700 10.359 9.236 1.00 11.16 111 VAL A C 1
ATOM 729 O O . VAL A 1 131 ? 46.294 10.199 8.074 1.00 11.37 111 VAL A O 1
ATOM 733 N N . ILE A 1 132 ? 45.952 10.097 10.309 1.00 9.88 112 ILE A N 1
ATOM 734 C CA . ILE A 1 132 ? 44.559 9.664 10.173 1.00 10.53 112 ILE A CA 1
ATOM 735 C C . ILE A 1 132 ? 43.643 10.701 10.815 1.00 10.95 112 ILE A C 1
ATOM 736 O O . ILE A 1 132 ? 43.729 10.954 12.017 1.00 11.45 112 ILE A O 1
ATOM 741 N N . VAL A 1 133 ? 42.792 11.319 9.995 1.00 11.29 113 VAL A N 1
ATOM 742 C CA . VAL A 1 133 ? 41.864 12.349 10.468 1.00 11.37 113 VAL A CA 1
ATOM 743 C C . VAL A 1 133 ? 40.424 11.869 10.394 1.00 11.59 113 VAL A C 1
ATOM 744 O O . VAL A 1 133 ? 40.028 11.187 9.433 1.00 11.59 113 VAL A O 1
ATOM 748 N N . ALA A 1 134 ? 39.651 12.195 11.423 1.00 11.21 114 ALA A N 1
ATOM 749 C CA . ALA A 1 134 ? 38.247 11.828 11.448 1.00 11.96 114 ALA A CA 1
ATOM 750 C C . ALA A 1 134 ? 37.428 13.052 11.803 1.00 11.91 114 ALA A C 1
ATOM 751 O O . ALA A 1 134 ? 37.813 13.823 12.698 1.00 11.19 114 ALA A O 1
ATOM 753 N N . GLY A 1 135 ? 36.312 13.240 11.089 1.00 11.34 115 GLY A N 1
ATOM 754 C CA . GLY A 1 135 ? 35.415 14.342 11.384 1.00 11.30 115 GLY A CA 1
ATOM 755 C C . GLY A 1 135 ? 34.142 14.309 10.579 1.00 11.16 115 GLY A C 1
ATOM 756 O O . GLY A 1 135 ? 34.004 13.502 9.664 1.00 10.66 115 GLY A O 1
ATOM 757 N N . LEU A 1 136 ? 33.217 15.199 10.919 1.00 10.92 116 LEU A N 1
ATOM 758 C CA . LEU A 1 136 ? 31.895 15.241 10.284 1.00 11.40 116 LEU A CA 1
ATOM 759 C C . LEU A 1 136 ? 32.004 15.771 8.869 1.00 11.01 116 LEU A C 1
ATOM 760 O O . LEU A 1 136 ? 32.802 16.689 8.615 1.00 11.07 116 LEU A O 1
ATOM 765 N N . ASP A 1 137 ? 31.209 15.213 7.954 1.00 10.10 117 ASP A N 1
ATOM 766 C CA . ASP A 1 137 ? 31.150 15.717 6.593 1.00 10.60 117 ASP A CA 1
ATOM 767 C C . ASP A 1 137 ? 30.186 16.913 6.479 1.00 11.15 117 ASP A C 1
ATOM 768 O O . ASP A 1 137 ? 30.480 17.889 5.782 1.00 10.61 117 ASP A O 1
ATOM 781 N N . ASP A 1 139 ? 26.893 19.351 8.628 1.00 13.71 119 ASP A N 1
ATOM 782 C CA . ASP A 1 139 ? 26.169 19.709 9.852 1.00 13.81 119 ASP A CA 1
ATOM 783 C C . ASP A 1 139 ? 24.711 19.260 9.760 1.00 13.88 119 ASP A C 1
ATOM 784 O O . ASP A 1 139 ? 24.308 18.660 8.752 1.00 12.99 119 ASP A O 1
ATOM 789 N N . PHE A 1 140 ? 23.928 19.551 10.803 1.00 14.21 120 PHE A N 1
ATOM 790 C CA . PHE A 1 140 ? 22.491 19.212 10.833 1.00 14.99 120 PHE A CA 1
ATOM 791 C C . PHE A 1 140 ? 21.669 19.772 9.660 1.00 15.31 120 PHE A C 1
ATOM 792 O O . PHE A 1 140 ? 20.612 19.219 9.324 1.00 14.87 120 PHE A O 1
ATOM 800 N N . ARG A 1 141 ? 22.154 20.863 9.059 1.00 15.26 121 ARG A N 1
ATOM 801 C CA . ARG A 1 141 ? 21.496 21.499 7.916 1.00 15.83 121 ARG A CA 1
ATOM 802 C C . ARG A 1 141 ? 21.862 20.803 6.603 1.00 15.66 121 ARG A C 1
ATOM 803 O O . ARG A 1 141 ? 21.306 21.116 5.557 1.00 14.93 121 ARG A O 1
ATOM 811 N N . GLY A 1 142 ? 22.786 19.849 6.668 1.00 15.13 122 GLY A N 1
ATOM 812 C CA . GLY A 1 142 ? 23.326 19.209 5.460 1.00 15.78 122 GLY A CA 1
ATOM 813 C C . GLY A 1 142 ? 24.371 20.070 4.764 1.00 15.74 122 GLY A C 1
ATOM 814 O O . GLY A 1 142 ? 24.719 19.824 3.615 1.00 16.18 122 GLY A O 1
ATOM 815 N N . GLU A 1 143 ? 24.863 21.088 5.460 1.00 16.22 123 GLU A N 1
ATOM 816 C CA . GLU A 1 143 ? 25.905 21.958 4.938 1.00 16.87 123 GLU A CA 1
ATOM 817 C C . GLU A 1 143 ? 27.288 21.360 5.220 1.00 16.38 123 GLU A C 1
ATOM 818 O O . GLU A 1 143 ? 27.525 20.875 6.323 1.00 16.09 123 GLU A O 1
ATOM 824 N N . PRO A 1 144 ? 28.209 21.411 4.231 1.00 16.62 124 PRO A N 1
ATOM 825 C CA . PRO A 1 144 ? 29.561 20.873 4.437 1.00 16.62 124 PRO A CA 1
ATOM 826 C C . PRO A 1 144 ? 30.215 21.495 5.666 1.00 17.01 124 PRO A C 1
ATOM 827 O O . PRO A 1 144 ? 30.091 22.718 5.897 1.00 16.51 124 PRO A O 1
ATOM 831 N N . PHE A 1 145 ? 30.888 20.667 6.453 1.00 16.68 125 PHE A N 1
ATOM 832 C CA . PHE A 1 145 ? 31.551 21.128 7.676 1.00 17.80 125 PHE A CA 1
ATOM 833 C C . PHE A 1 145 ? 33.027 21.388 7.405 1.00 17.91 125 PHE A C 1
ATOM 834 O O . PHE A 1 145 ? 33.791 20.437 7.266 1.00 18.07 125 PHE A O 1
ATOM 842 N N . GLU A 1 146 ? 33.436 22.654 7.339 1.00 18.24 126 GLU A N 1
ATOM 843 C CA . GLU A 1 146 ? 34.857 22.998 7.243 1.00 19.03 126 GLU A CA 1
ATOM 844 C C . GLU A 1 146 ? 35.583 22.344 8.403 1.00 19.19 126 GLU A C 1
ATOM 845 O O . GLU A 1 146 ? 35.015 22.238 9.494 1.00 19.04 126 GLU A O 1
ATOM 851 N N . PRO A 1 147 ? 36.818 21.860 8.170 1.00 18.90 127 PRO A N 1
ATOM 852 C CA . PRO A 1 147 ? 37.603 21.855 6.936 1.00 18.66 127 PRO A CA 1
ATOM 853 C C . PRO A 1 147 ? 37.644 20.484 6.212 1.00 18.50 127 PRO A C 1
ATOM 854 O O . PRO A 1 147 ? 38.579 20.212 5.456 1.00 17.41 127 PRO A O 1
ATOM 871 N N . PRO A 1 149 ? 35.992 19.195 3.634 1.00 18.05 129 PRO A N 1
ATOM 872 C CA . PRO A 1 149 ? 36.042 19.130 2.181 1.00 16.46 129 PRO A CA 1
ATOM 873 C C . PRO A 1 149 ? 37.472 19.218 1.632 1.00 15.17 129 PRO A C 1
ATOM 874 O O . PRO A 1 149 ? 37.866 18.391 0.804 1.00 13.41 129 PRO A O 1
ATOM 878 N N . LYS A 1 150 ? 38.242 20.200 2.101 1.00 13.60 130 LYS A N 1
ATOM 879 C CA . LYS A 1 150 ? 39.622 20.332 1.647 1.00 13.04 130 LYS A CA 1
ATOM 880 C C . LYS A 1 150 ? 40.450 19.114 2.058 1.00 11.48 130 LYS A C 1
ATOM 881 O O . LYS A 1 150 ? 41.261 18.636 1.270 1.00 11.03 130 LYS A O 1
ATOM 887 N N . LEU A 1 151 ? 40.233 18.597 3.268 1.00 10.25 131 LEU A N 1
ATOM 888 C CA . LEU A 1 151 ? 40.984 17.413 3.714 1.00 10.31 131 LEU A CA 1
ATOM 889 C C . LEU A 1 151 ? 40.677 16.186 2.854 1.00 9.98 131 LEU A C 1
ATOM 890 O O . LEU A 1 151 ? 41.557 15.408 2.527 1.00 10.29 131 LEU A O 1
ATOM 903 N N . ALA A 1 153 ? 39.744 16.226 -0.260 1.00 8.27 133 ALA A N 1
ATOM 904 C CA . ALA A 1 153 ? 40.327 16.491 -1.572 1.00 8.55 133 ALA A CA 1
ATOM 905 C C . ALA A 1 153 ? 41.809 16.177 -1.584 1.00 8.39 133 ALA A C 1
ATOM 906 O O . ALA A 1 153 ? 42.311 15.651 -2.571 1.00 8.21 133 ALA A O 1
ATOM 908 N N . VAL A 1 154 ? 42.516 16.467 -0.490 1.00 8.54 134 VAL A N 1
ATOM 909 C CA . VAL A 1 154 ? 43.981 16.309 -0.509 1.00 8.47 134 VAL A CA 1
ATOM 910 C C . VAL A 1 154 ? 44.483 14.959 0.013 1.00 9.20 134 VAL A C 1
ATOM 911 O O . VAL A 1 154 ? 45.665 14.653 -0.099 1.00 8.02 134 VAL A O 1
ATOM 915 N N . SER A 1 155 ? 43.600 14.152 0.593 1.00 9.59 135 SER A N 1
ATOM 916 C CA . SER A 1 155 ? 44.064 12.941 1.290 1.00 10.92 135 SER A CA 1
ATOM 917 C C . SER A 1 155 ? 44.233 11.784 0.317 1.00 10.74 135 SER A C 1
ATOM 918 O O . SER A 1 155 ? 43.524 11.717 -0.684 1.00 11.03 135 SER A O 1
ATOM 921 N N . GLU A 1 156 ? 45.168 10.881 0.613 1.00 10.63 136 GLU A N 1
ATOM 922 C CA . GLU A 1 156 ? 45.379 9.676 -0.198 1.00 10.75 136 GLU A CA 1
ATOM 923 C C . GLU A 1 156 ? 44.192 8.715 -0.146 1.00 10.88 136 GLU A C 1
ATOM 924 O O . GLU A 1 156 ? 43.854 8.067 -1.147 1.00 10.23 136 GLU A O 1
ATOM 930 N N . GLN A 1 15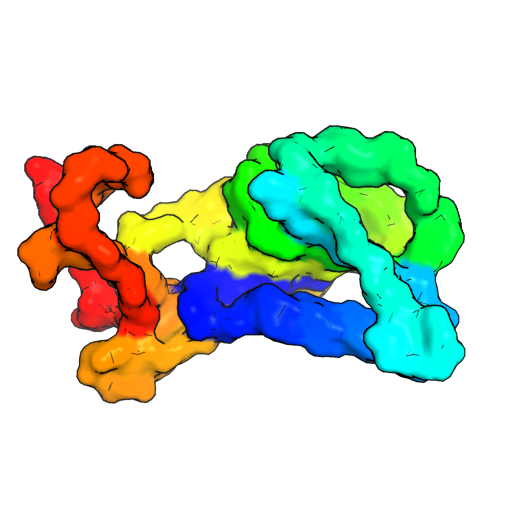7 ? 43.578 8.604 1.033 1.00 10.85 137 GLN A N 1
ATOM 931 C CA . GLN A 1 157 ? 42.470 7.682 1.237 1.00 10.95 137 GLN A CA 1
ATOM 932 C C . GLN A 1 157 ? 41.323 8.423 1.891 1.00 10.75 137 GLN A C 1
ATOM 933 O O . GLN A 1 157 ? 41.544 9.282 2.746 1.00 10.43 137 GLN A O 1
ATOM 939 N N . VAL A 1 158 ? 40.097 8.090 1.488 1.00 10.63 138 VAL A N 1
ATOM 940 C CA . VAL A 1 158 ? 38.904 8.711 2.063 1.00 10.70 138 VAL A CA 1
ATOM 941 C C . VAL A 1 158 ? 37.851 7.635 2.278 1.00 10.48 138 VAL A C 1
ATOM 942 O O . VAL A 1 158 ? 37.501 6.903 1.355 1.00 10.20 138 VAL A O 1
ATOM 946 N N . THR A 1 159 ? 37.348 7.554 3.500 1.00 10.30 139 THR A N 1
ATOM 947 C CA . THR A 1 159 ? 36.308 6.611 3.832 1.00 10.77 139 THR A CA 1
ATOM 948 C C . THR A 1 159 ? 35.133 7.412 4.349 1.00 11.33 139 THR A C 1
ATOM 949 O O . THR A 1 159 ? 35.270 8.099 5.365 1.00 12.69 139 THR A O 1
ATOM 953 N N . LYS A 1 160 ? 33.989 7.351 3.662 1.00 10.40 140 LYS A N 1
ATOM 954 C CA . LYS A 1 160 ? 32.781 7.914 4.224 1.00 10.84 140 LYS A CA 1
ATOM 955 C C . LYS A 1 160 ? 31.930 6.791 4.801 1.00 11.61 140 LYS A C 1
ATOM 956 O O . LYS A 1 160 ? 31.434 5.948 4.053 1.00 12.37 140 LYS A O 1
ATOM 962 N N . LEU A 1 161 ? 31.756 6.804 6.120 1.00 10.75 141 LEU A N 1
ATOM 963 C CA . LEU A 1 161 ? 30.930 5.820 6.808 1.00 12.21 141 LEU A CA 1
ATOM 964 C C . LEU A 1 161 ? 29.493 6.295 6.842 1.00 12.11 141 LEU A C 1
ATOM 965 O O . LEU A 1 161 ? 29.231 7.491 6.938 1.00 11.70 141 LEU A O 1
ATOM 970 N N . GLN A 1 162 ? 28.564 5.357 6.760 1.00 12.82 142 GLN A N 1
ATOM 971 C CA . GLN A 1 162 ? 27.149 5.700 6.888 1.00 13.41 142 GLN A CA 1
ATOM 972 C C . GLN A 1 162 ? 26.622 5.159 8.205 1.00 12.62 142 GLN A C 1
ATOM 973 O O . GLN A 1 162 ? 27.218 4.264 8.797 1.00 12.70 142 GLN A O 1
ATOM 979 N N . ALA A 1 163 ? 25.507 5.686 8.673 1.00 11.56 143 ALA A N 1
ATOM 980 C CA . ALA A 1 163 ? 24.851 5.099 9.832 1.00 11.26 143 ALA A CA 1
ATOM 981 C C . ALA A 1 163 ? 23.605 4.348 9.360 1.00 11.24 143 ALA A C 1
ATOM 982 O O . ALA A 1 163 ? 23.510 3.986 8.172 1.00 11.43 143 ALA A O 1
ATOM 984 N N . VAL A 1 164 ? 22.674 4.089 10.271 1.00 10.85 144 VAL A N 1
ATOM 985 C CA . VAL A 1 164 ? 21.397 3.477 9.922 1.00 11.64 144 VAL A CA 1
ATOM 986 C C . VAL A 1 164 ? 20.271 4.445 10.291 1.00 12.05 144 VAL A C 1
ATOM 987 O O . VAL A 1 164 ? 20.261 4.970 11.403 1.00 11.85 144 VAL A O 1
ATOM 991 N N . CYS A 1 165 ? 19.346 4.691 9.364 1.00 12.86 145 CYS A N 1
ATOM 992 C CA . CYS A 1 165 ? 18.228 5.616 9.598 1.00 13.55 145 CYS A CA 1
ATOM 993 C C . CYS A 1 165 ? 17.319 5.162 10.749 1.00 14.22 145 CYS A C 1
ATOM 994 O O . CYS A 1 165 ? 16.834 4.026 10.763 1.00 14.32 145 CYS A O 1
ATOM 997 N N . ALA A 1 166 ? 17.112 6.048 11.720 1.00 14.45 146 ALA A N 1
ATOM 998 C CA . ALA A 1 166 ? 16.294 5.745 12.883 1.00 15.46 146 ALA A CA 1
ATOM 999 C C . ALA A 1 166 ? 14.796 5.675 12.536 1.00 16.27 146 ALA A C 1
ATOM 1000 O O . ALA A 1 166 ? 14.012 5.157 13.320 1.00 16.57 146 ALA A O 1
ATOM 1002 N N . VAL A 1 167 ? 14.417 6.179 11.362 1.00 17.04 147 VAL A N 1
ATOM 1003 C CA . VAL A 1 167 ? 13.031 6.089 10.880 1.00 17.83 147 VAL A CA 1
ATOM 1004 C C . VAL A 1 167 ? 12.777 4.758 10.163 1.00 18.56 147 VAL A C 1
ATOM 1005 O O . VAL A 1 167 ? 11.867 4.015 10.542 1.00 18.90 147 VAL A O 1
ATOM 1009 N N . CYS A 1 168 ? 13.594 4.442 9.157 1.00 18.95 148 CYS A N 1
ATOM 1010 C CA . CYS A 1 168 ? 13.266 3.371 8.215 1.00 19.26 148 CYS A CA 1
ATOM 1011 C C . CYS A 1 168 ? 14.264 2.218 8.187 1.00 19.49 148 CYS A C 1
ATOM 1012 O O . CYS A 1 168 ? 14.044 1.209 7.503 1.00 19.16 148 CYS A O 1
ATOM 1015 N N . GLY A 1 169 ? 15.385 2.382 8.884 1.00 19.05 149 GLY A N 1
ATOM 1016 C CA . GLY A 1 169 ? 16.394 1.338 8.917 1.00 18.40 149 GLY A CA 1
ATOM 1017 C C . GLY A 1 169 ? 17.282 1.197 7.689 1.00 18.12 149 GLY A C 1
ATOM 1018 O O . GLY A 1 169 ? 18.080 0.269 7.630 1.00 17.77 149 GLY A O 1
ATOM 1019 N N . SER A 1 170 ? 17.153 2.082 6.701 1.00 18.13 150 SER A N 1
ATOM 1020 C CA A SER A 1 170 ? 18.063 2.053 5.558 0.50 18.47 150 SER A CA 1
ATOM 1021 C CA B SER A 1 170 ? 18.061 2.073 5.553 0.50 18.23 150 SER A CA 1
ATOM 1022 C C . SER A 1 170 ? 19.361 2.793 5.899 1.00 18.65 150 SER A C 1
ATOM 1023 O O . SER A 1 170 ? 19.468 3.420 6.964 1.00 18.26 150 SER A O 1
ATOM 1028 N N . SER A 1 171 ? 20.359 2.689 5.020 1.00 18.26 151 SER A N 1
ATOM 1029 C CA . SER A 1 171 ? 21.629 3.385 5.230 1.00 18.64 151 SER A CA 1
ATOM 1030 C C . SER A 1 171 ? 21.341 4.877 5.315 1.00 17.62 151 SER A C 1
ATOM 1031 O O . SER A 1 171 ? 20.519 5.375 4.566 1.00 17.94 151 SER A O 1
ATOM 1034 N N . SER A 1 172 ? 21.980 5.575 6.251 1.00 16.29 152 SER A N 1
ATOM 1035 C CA . SER A 1 172 ? 21.736 7.002 6.414 1.00 15.64 152 SER A CA 1
ATOM 1036 C C . SER A 1 172 ? 23.000 7.825 6.176 1.00 15.19 152 SER A C 1
ATOM 1037 O O . SER A 1 172 ? 24.101 7.347 6.403 1.00 14.94 152 SER A O 1
ATOM 1040 N N . SER A 1 173 ? 22.831 9.074 5.759 1.00 14.41 153 SER A N 1
ATOM 1041 C CA . SER A 1 173 ? 23.970 9.956 5.510 1.00 14.11 153 SER A CA 1
ATOM 1042 C C . SER A 1 173 ? 23.836 11.300 6.205 1.00 13.70 153 SER A C 1
ATOM 1043 O O . SER A 1 173 ? 24.735 12.125 6.092 1.00 13.79 153 SER A O 1
ATOM 1046 N N . ARG A 1 174 ? 22.717 11.530 6.896 1.00 13.47 154 ARG A N 1
ATOM 1047 C CA . ARG A 1 174 ? 22.420 12.820 7.518 1.00 13.85 154 ARG A CA 1
ATOM 1048 C C . ARG A 1 174 ? 22.218 12.681 9.032 1.00 13.62 154 ARG A C 1
ATOM 1049 O O . ARG A 1 174 ? 21.958 11.580 9.537 1.00 12.28 154 ARG A O 1
ATOM 1057 N N . THR A 1 175 ? 22.340 13.807 9.733 1.00 13.65 155 THR A N 1
ATOM 1058 C CA . THR A 1 175 ? 21.967 13.906 11.147 1.00 14.40 155 THR A CA 1
ATOM 1059 C C . THR A 1 175 ? 20.787 14.863 11.312 1.00 14.16 155 THR A C 1
ATOM 1060 O O . THR A 1 175 ? 20.878 16.052 10.966 1.00 13.78 155 THR A O 1
ATOM 1064 N N . GLN A 1 176 ? 19.680 14.324 11.817 1.00 14.10 156 GLN A N 1
ATOM 1065 C CA . GLN A 1 176 ? 18.480 15.103 12.069 1.00 14.36 156 GLN A CA 1
ATOM 1066 C C . GLN A 1 176 ? 18.566 15.739 13.450 1.00 14.70 156 GLN A C 1
ATOM 1067 O O . GLN A 1 176 ? 18.753 15.053 14.463 1.00 15.03 156 GLN A O 1
ATOM 1073 N N . ARG A 1 177 ? 18.443 17.056 13.476 1.00 14.94 157 ARG A N 1
ATOM 1074 C CA . ARG A 1 177 ? 18.350 17.782 14.727 1.00 15.28 157 ARG A CA 1
ATOM 1075 C C . ARG A 1 177 ? 16.883 18.042 14.989 1.00 15.45 157 ARG A C 1
ATOM 1076 O O . ARG A 1 177 ? 16.160 18.507 14.103 1.00 15.27 157 ARG A O 1
ATOM 1084 N N . LEU A 1 178 ? 16.445 17.725 16.204 1.00 15.73 158 LEU A N 1
ATOM 1085 C CA . LEU A 1 178 ? 15.070 17.965 16.608 1.00 15.83 158 LEU A CA 1
ATOM 1086 C C . LEU A 1 178 ? 15.069 18.903 17.791 1.00 16.29 158 LEU A C 1
ATOM 1087 O O . LEU A 1 178 ? 15.858 18.738 18.717 1.00 15.41 158 LEU A O 1
ATOM 1092 N N . ILE A 1 179 ? 14.202 19.913 17.736 1.00 16.74 159 ILE A N 1
ATOM 1093 C CA . ILE A 1 179 ? 14.039 20.850 18.845 1.00 17.77 159 ILE A CA 1
ATOM 1094 C C . ILE A 1 179 ? 12.558 20.871 19.210 1.00 18.11 159 ILE A C 1
ATOM 1095 O O . ILE A 1 179 ? 11.703 21.112 18.355 1.00 17.45 159 ILE A O 1
ATOM 1100 N N . ASN A 1 180 ? 12.270 20.576 20.477 1.00 18.93 160 ASN A N 1
ATOM 1101 C CA . ASN A 1 180 ? 10.905 20.409 20.965 1.00 19.95 160 ASN A CA 1
ATOM 1102 C C . ASN A 1 180 ? 10.071 19.475 20.078 1.00 20.44 160 ASN A C 1
ATOM 1103 O O . ASN A 1 180 ? 8.933 19.781 19.714 1.00 20.93 160 ASN A O 1
ATOM 1108 N N . GLY A 1 181 ? 10.664 18.342 19.711 1.00 20.89 161 GLY A N 1
ATOM 1109 C CA . GLY A 1 181 ? 9.965 17.309 18.952 1.00 21.20 161 GLY A CA 1
ATOM 1110 C C . GLY A 1 181 ? 9.943 17.491 17.444 1.00 21.31 161 GLY A C 1
ATOM 1111 O O . GLY A 1 181 ? 9.587 16.562 16.715 1.00 21.88 161 GLY A O 1
ATOM 1112 N N . LYS A 1 182 ? 10.331 18.674 16.970 1.00 20.85 162 LYS A N 1
ATOM 1113 C CA . LYS A 1 182 ? 10.178 19.018 15.552 1.00 20.34 162 LYS A CA 1
ATOM 1114 C C . LYS A 1 182 ? 11.507 19.329 14.869 1.00 19.34 162 LYS A C 1
ATOM 1115 O O . LYS A 1 182 ? 12.436 19.799 15.524 1.00 18.68 162 LYS A O 1
ATOM 1121 N N . PRO A 1 183 ? 11.595 19.091 13.541 1.00 19.06 163 PRO A N 1
ATOM 1122 C CA . PRO A 1 183 ? 12.824 19.413 12.821 1.00 18.67 163 PRO A CA 1
ATOM 1123 C C . PRO A 1 183 ? 13.314 20.824 13.118 1.00 18.54 163 PRO A C 1
ATOM 1124 O O . PRO A 1 183 ? 12.519 21.776 13.126 1.00 18.11 163 PRO A O 1
ATOM 1128 N N . ALA A 1 184 ? 14.609 20.944 13.396 1.00 18.47 164 ALA A N 1
ATOM 1129 C CA . ALA A 1 184 ? 15.262 22.241 13.530 1.00 18.96 164 ALA A CA 1
ATOM 1130 C C . ALA A 1 184 ? 15.117 23.068 12.243 1.00 19.58 164 ALA A C 1
ATOM 1131 O O . ALA A 1 184 ? 15.076 22.522 11.131 1.00 18.65 164 ALA A O 1
ATOM 1133 N N . LYS A 1 185 ? 15.024 24.384 12.415 1.00 20.82 165 LYS A N 1
ATOM 1134 C CA . LYS A 1 185 ? 14.904 25.315 11.299 1.00 22.03 165 LYS A CA 1
ATOM 1135 C C . LYS A 1 185 ? 16.287 25.653 10.747 1.00 22.76 165 LYS A C 1
ATOM 1136 O O . LYS A 1 185 ? 17.283 25.588 11.471 1.00 22.82 165 LYS A O 1
ATOM 1142 N N . ILE A 1 186 ? 16.339 26.015 9.466 1.00 24.07 166 ILE A N 1
ATOM 1143 C CA . ILE A 1 186 ? 17.608 26.292 8.769 1.00 25.11 166 ILE A CA 1
ATOM 1144 C C . ILE A 1 186 ? 18.504 27.325 9.479 1.00 25.84 166 ILE A C 1
ATOM 1145 O O . ILE A 1 186 ? 19.730 27.251 9.388 1.00 26.00 166 ILE A O 1
ATOM 1150 N N . ASP A 1 187 ? 17.888 28.260 10.202 1.00 26.75 167 ASP A N 1
ATOM 1151 C CA . ASP A 1 187 ? 18.631 29.326 10.882 1.00 27.60 167 ASP A CA 1
ATOM 1152 C C . ASP A 1 187 ? 18.605 29.237 12.416 1.00 27.94 167 ASP A C 1
ATOM 1153 O O . ASP A 1 187 ? 18.815 30.242 13.111 1.00 28.23 167 ASP A O 1
ATOM 1158 N N . ASP A 1 188 ? 18.335 28.043 12.942 1.00 27.96 168 ASP A N 1
ATOM 1159 C CA . ASP A 1 188 ? 18.437 27.800 14.379 1.00 27.99 168 ASP A CA 1
ATOM 1160 C C . ASP A 1 188 ? 19.909 27.774 14.790 1.00 28.18 168 ASP A C 1
ATOM 1161 O O . ASP A 1 188 ? 20.710 27.086 14.153 1.00 28.33 168 ASP A O 1
ATOM 1166 N N . PRO A 1 189 ? 20.270 28.525 15.851 1.00 28.42 169 PRO A N 1
ATOM 1167 C CA . PRO A 1 189 ? 21.644 28.542 16.376 1.00 28.61 169 PRO A CA 1
ATOM 1168 C C . PRO A 1 189 ? 22.070 27.201 16.957 1.00 28.85 169 PRO A C 1
ATOM 1169 O O . PRO A 1 189 ? 21.220 26.420 17.382 1.00 28.92 169 PRO A O 1
ATOM 1173 N N . ILE A 1 190 ? 23.377 26.952 16.982 1.00 29.32 170 ILE A N 1
ATOM 1174 C CA . ILE A 1 190 ? 23.936 25.708 17.515 1.00 29.79 170 ILE A CA 1
ATOM 1175 C C . ILE A 1 190 ? 23.704 25.593 19.030 1.00 29.75 170 ILE A C 1
ATOM 1176 O O . ILE A 1 190 ? 23.344 24.523 19.538 1.00 29.45 170 ILE A O 1
ATOM 1181 N N . ILE A 1 191 ? 23.885 26.705 19.737 1.00 29.47 171 ILE A N 1
ATOM 1182 C CA . ILE A 1 191 ? 23.705 26.742 21.183 1.00 29.34 171 ILE A CA 1
ATOM 1183 C C . ILE A 1 191 ? 22.329 27.308 21.549 1.00 28.97 171 ILE A C 1
ATOM 1184 O O . ILE A 1 191 ? 21.915 28.356 21.032 1.00 28.71 171 ILE A O 1
ATOM 1189 N N . LEU A 1 192 ? 21.621 26.594 22.426 1.00 28.50 172 LEU A N 1
ATOM 1190 C CA . LEU A 1 192 ? 20.374 27.092 23.013 1.00 28.01 172 LEU A CA 1
ATOM 1191 C C . LEU A 1 192 ? 20.363 26.989 24.536 1.00 27.57 172 LEU A C 1
ATOM 1192 O O . LEU A 1 192 ? 21.164 26.261 25.127 1.00 27.92 172 LEU A O 1
ATOM 1197 N N . VAL A 1 193 ? 19.464 27.741 25.160 1.00 26.64 173 VAL A N 1
ATOM 1198 C CA . VAL A 1 193 ? 19.244 27.659 26.592 1.00 25.86 173 VAL A CA 1
ATOM 1199 C C . VAL A 1 193 ? 17.860 27.071 26.830 1.00 25.27 173 VAL A C 1
ATOM 1200 O O . VAL A 1 193 ? 16.863 27.584 26.325 1.00 25.15 173 VAL A O 1
ATOM 1204 N N . GLY A 1 194 ? 17.820 25.964 27.567 1.00 24.50 174 GLY A N 1
ATOM 1205 C CA . GLY A 1 194 ? 16.564 25.364 28.009 1.00 23.64 174 GLY A CA 1
ATOM 1206 C C . GLY A 1 194 ? 15.711 24.654 26.968 1.00 22.81 174 GLY A C 1
ATOM 1207 O O . GLY A 1 194 ? 14.553 24.332 27.244 1.00 23.24 174 GLY A O 1
ATOM 1208 N N . ALA A 1 195 ? 16.266 24.402 25.781 1.00 21.89 175 ALA A N 1
ATOM 1209 C CA . ALA A 1 195 ? 15.521 23.723 24.723 1.00 20.63 175 ALA A CA 1
ATOM 1210 C C . ALA A 1 195 ? 15.614 22.210 24.858 1.00 19.70 175 ALA A C 1
ATOM 1211 O O . ALA A 1 195 ? 16.662 21.674 25.219 1.00 19.72 175 ALA A O 1
ATOM 1213 N N . ASN A 1 196 ? 14.507 21.527 24.583 1.00 18.71 176 ASN A N 1
ATOM 1214 C CA . ASN A 1 196 ? 14.521 20.080 24.428 1.00 17.54 176 ASN A CA 1
ATOM 1215 C C . ASN A 1 196 ? 15.030 19.752 23.055 1.00 17.83 176 ASN A C 1
ATOM 1216 O O . ASN A 1 196 ? 14.386 20.057 22.049 1.00 17.67 176 ASN A O 1
ATOM 1221 N N . GLU A 1 197 ? 16.198 19.141 23.005 1.00 17.52 177 GLU A N 1
ATOM 1222 C CA . GLU A 1 197 ? 16.745 18.824 21.710 1.00 17.86 177 GLU A CA 1
ATOM 1223 C C . GLU A 1 197 ? 17.420 17.468 21.646 1.00 16.76 177 GLU A C 1
ATOM 1224 O O . GLU A 1 197 ? 17.906 16.953 22.663 1.00 16.03 177 GLU A O 1
ATOM 1230 N N . SER A 1 198 ? 17.381 16.886 20.450 1.00 15.85 178 SER A N 1
ATOM 1231 C CA . SER A 1 198 ? 17.979 15.581 20.189 1.00 15.22 178 SER A CA 1
ATOM 1232 C C . SER A 1 198 ? 18.525 15.516 18.779 1.00 15.37 178 SER A C 1
ATOM 1233 O O . SER A 1 198 ? 18.184 16.343 17.915 1.00 13.96 178 SER A O 1
ATOM 1236 N N . TYR A 1 199 ? 19.387 14.524 18.571 1.00 15.04 179 TYR A N 1
ATOM 1237 C CA . TYR A 1 199 ? 19.930 14.200 17.269 1.00 15.86 179 TYR A CA 1
ATOM 1238 C C . TYR A 1 199 ? 19.698 12.725 17.003 1.00 15.81 179 TYR A C 1
ATOM 1239 O O . TYR A 1 199 ? 19.796 11.897 17.915 1.00 15.39 179 TYR A O 1
ATOM 1248 N N 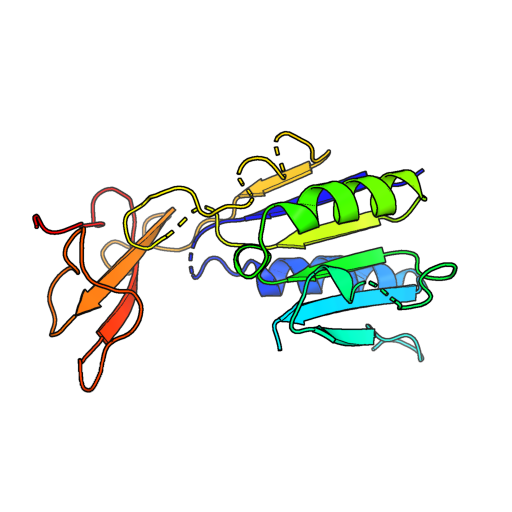. GLU A 1 200 ? 19.393 12.404 15.755 1.00 15.66 180 GLU A N 1
ATOM 1249 C CA . GLU A 1 200 ? 19.308 11.015 15.327 1.00 16.01 180 GLU A CA 1
ATOM 1250 C C . GLU A 1 200 ? 19.782 10.865 13.880 1.00 15.33 180 GLU A C 1
ATOM 1251 O O . GLU A 1 200 ? 19.720 11.829 13.108 1.00 14.27 180 GLU A O 1
ATOM 1257 N N . PRO A 1 201 ? 20.285 9.659 13.523 1.00 14.50 181 PRO A N 1
ATOM 1258 C CA . PRO A 1 201 ? 20.707 9.436 12.140 1.00 14.39 181 PRO A CA 1
ATOM 1259 C C . PRO A 1 201 ? 19.467 9.300 11.254 1.00 14.02 181 PRO A C 1
ATOM 1260 O O . PRO A 1 201 ? 18.498 8.658 11.654 1.00 13.59 181 PRO A O 1
ATOM 1264 N N . ARG A 1 202 ? 19.472 9.944 10.092 1.00 14.30 182 ARG A N 1
ATOM 1265 C CA . ARG A 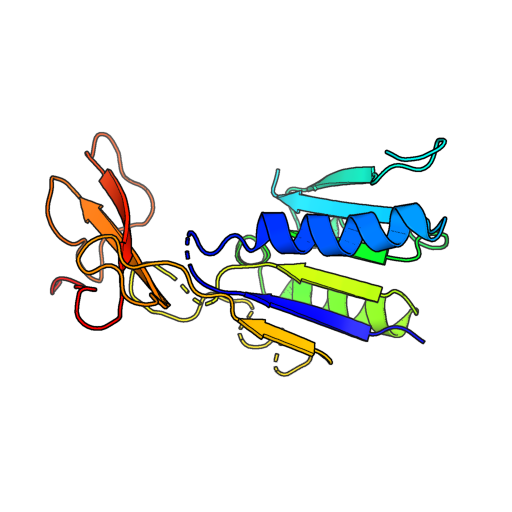1 202 ? 18.407 9.759 9.109 1.00 14.70 182 ARG A CA 1
ATOM 1266 C C . ARG A 1 202 ? 18.954 9.728 7.686 1.00 15.50 182 ARG A C 1
ATOM 1267 O O . ARG A 1 202 ? 19.948 10.397 7.383 1.00 15.20 182 ARG A O 1
ATOM 1275 N N . CYS A 1 203 ? 18.287 8.956 6.824 1.00 16.44 183 CYS A N 1
ATOM 1276 C CA . CYS A 1 203 ? 18.525 9.012 5.392 1.00 18.11 183 CYS A CA 1
ATOM 1277 C C . CYS A 1 203 ? 18.021 10.355 4.843 1.00 19.43 183 CYS A C 1
ATOM 1278 O O . CYS A 1 203 ? 17.256 11.061 5.509 1.00 19.08 183 CYS A O 1
ATOM 1281 N N . ARG A 1 204 ? 18.483 10.697 3.639 1.00 20.96 184 ARG A N 1
ATOM 1282 C CA . ARG A 1 204 ? 18.085 11.905 2.922 1.00 22.32 184 ARG A CA 1
ATOM 1283 C C . ARG A 1 204 ? 16.559 12.037 2.854 1.00 22.24 184 ARG A C 1
ATOM 1284 O O . ARG A 1 204 ? 16.014 13.125 3.070 1.00 23.01 184 ARG A O 1
ATOM 1292 N N . ALA A 1 205 ? 15.882 10.917 2.594 1.00 22.50 185 ALA A N 1
ATOM 1293 C CA . ALA A 1 205 ? 14.416 10.864 2.497 1.00 22.20 185 ALA A CA 1
ATOM 1294 C C . ALA A 1 205 ? 13.681 11.161 3.791 1.00 22.15 185 ALA A C 1
ATOM 1295 O O . ALA A 1 205 ? 12.498 11.485 3.759 1.00 22.11 185 ALA A O 1
ATOM 1297 N N . HIS A 1 206 ? 14.344 11.018 4.933 1.00 21.59 186 HIS A N 1
ATOM 1298 C CA . HIS A 1 206 ? 13.681 11.325 6.200 1.00 21.08 186 HIS A CA 1
ATOM 1299 C C . HIS A 1 206 ? 14.332 12.471 6.9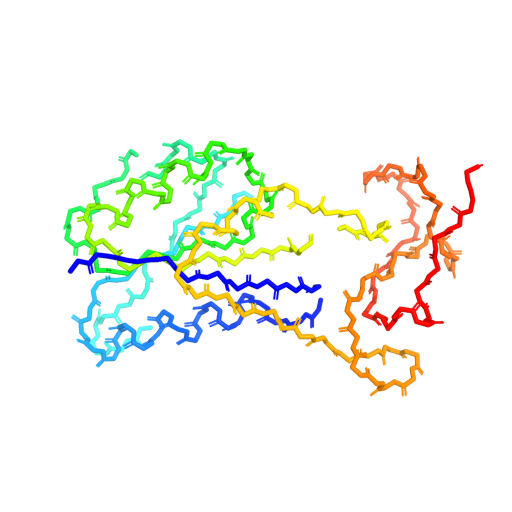44 1.00 20.83 186 HIS A C 1
ATOM 1300 O O . HIS A 1 206 ? 13.945 12.799 8.060 1.00 21.22 186 HIS A O 1
ATOM 1307 N N . HIS A 1 207 ? 15.321 13.087 6.313 1.00 20.46 187 HIS A N 1
ATOM 1308 C CA . HIS A 1 207 ? 15.960 14.257 6.884 1.00 20.02 187 HIS A CA 1
ATOM 1309 C C . HIS A 1 207 ? 15.176 15.510 6.475 1.00 20.11 187 HIS A C 1
ATOM 1310 O O . HIS A 1 207 ? 14.900 15.708 5.298 1.00 20.05 187 HIS A O 1
ATOM 1317 N N . ILE A 1 208 ? 14.800 16.328 7.457 1.00 19.63 188 ILE A N 1
ATOM 1318 C CA . ILE A 1 208 ? 13.986 17.532 7.216 1.00 20.19 188 ILE A CA 1
ATOM 1319 C C . ILE A 1 208 ? 14.667 18.749 7.827 1.00 19.83 188 ILE A C 1
ATOM 1320 O O . ILE A 1 208 ? 14.984 18.758 9.018 1.00 19.68 188 ILE A O 1
ATOM 1325 N N . VAL A 1 209 ? 14.911 19.767 7.009 1.00 19.44 189 VAL A N 1
ATOM 1326 C CA . VAL A 1 209 ? 15.346 21.056 7.528 1.00 19.64 189 VAL A CA 1
ATOM 1327 C C . VAL A 1 209 ? 14.181 22.022 7.349 1.00 20.59 189 VAL A C 1
ATOM 1328 O O . VAL A 1 209 ? 13.762 22.297 6.225 1.00 20.33 189 VAL A O 1
ATOM 1332 N N . ALA A 1 210 ? 13.648 22.505 8.464 1.00 21.62 190 ALA A N 1
ATOM 1333 C CA . ALA A 1 210 ? 12.483 23.392 8.448 1.00 22.86 190 ALA A CA 1
ATOM 1334 C C . ALA A 1 210 ? 12.833 24.776 7.899 1.00 23.79 190 ALA A C 1
ATOM 1335 O O . ALA A 1 210 ? 13.950 25.255 8.111 1.00 23.67 190 ALA A O 1
ATOM 1337 N N . PRO A 1 211 ? 11.880 25.420 7.183 1.00 25.19 191 PRO A N 1
ATOM 1338 C CA . PRO A 1 211 ? 12.059 26.793 6.692 1.00 25.89 191 PRO A CA 1
ATOM 1339 C C . PRO A 1 211 ? 12.314 27.806 7.808 1.00 26.33 191 PRO A C 1
ATOM 1340 O O . PRO A 1 211 ? 11.831 27.631 8.931 1.00 26.68 191 PRO A O 1
ATOM 1344 N N . SER A 1 212 ? 13.074 28.852 7.490 1.00 26.83 192 SER A N 1
ATOM 1345 C CA . SER A 1 212 ? 13.309 29.961 8.418 1.00 27.17 192 SER A CA 1
ATOM 1346 C C . SER A 1 212 ? 12.129 30.934 8.420 1.00 26.87 192 SER A C 1
ATOM 1347 O O . SER A 1 212 ? 11.536 31.198 9.461 1.00 26.95 192 SER A O 1
#

CATH classification: 3.40.50.300 (+1 more: 3.30.60.20)

Solvent-accessible surface area: 9161 Å² total

Radius of gyration: 17.72 Å; Cα contacts (8 Å, |Δi|>4): 360; chains: 1; bounding box: 50×35×30 Å

Sequence (170 aa):
SGWIECITGSFSGKSEELIRRLRRGIYAKQKVVVFKPASHNGNAIEAINISKASEITHDLTNVDVIGIDEVQFFDDEIVSIVEKLSADGHRVIVAGLDDFRGEPFEPPKLAVSEQVTKLQAVCAVCGSSSSSRTQRLINGKPAKIDDPIILVGANESYEPRCRAHHIVAPS

Secondary structure (DSSP, 8-state):
--EEEEEEE----HHHHHHHHHHHHHHTT--EEEEEE--BTTB--EEEEESSGGG-----TT-SEEEE--GGGS-THHHHHHHHHHHTT-EEEEEEE--TTS-----------SEEEEE-EE-TTT-SEE-EEEEEETTEEPBTT--S--SS--EEEEEE-GGG---B--

Nearest PDB structures (foldseek):
  3e2i-assembly1_A  TM=1.006E+00  e=1.780E-34  Staphylococcus aureus
  2ja1-assembly1_A  TM=9.356E-01  e=2.171E-23  Bacillus cereus
  4uxj-assembly3_A  TM=8.616E-01  e=2.248E-13  Leishmania major
  2orv-assembly1_A  TM=8.495E-01  e=8.728E-13  Homo sapiens
  2qq0-assembly1_A-2  TM=8.377E-01  e=8.206E-13  Thermotoga maritima

InterPro domains:
  IPR001267 Thymidine kinase [MF_00124] (7-190)
  IPR001267 Thymidine kinase [PF00265] (8-187)
  IPR001267 Thymidine kinase [PIRSF035805] (7-196)
  IPR001267 Thymidine kinase [PTHR11441] (6-189)
  IPR020633 Thymidine kinase, conserved site [PS00603] (174-187)
  IPR027417 P-loop containing nucleoside triphosphate hydrolase [G3DSA:3.40.50.300] (1-141)
  IPR027417 P-loop containing nucleoside triphosphate hydrolase [SSF52540] (8-142)